Protein AF-A0A3D0UTH9-F1 (afdb_monomer_lite)

Sequence (124 aa):
MLFFILAPIYIVFASHIQSLFVVLGFHIIFSIFVSACQIEFSANPNYSGSSLMGNVIGFALSFLIYSIFYKSSALSGAEQQTYLLMLLPSILGYSLIPFGSGIWEKIYYKLYEMGNNAFYIASP

Radius of gyration: 17.29 Å; chains: 1; bounding box: 41×25×53 Å

Foldseek 3Di:
DLCVVLVVVCVVCVVPVLVNLVSLLLSQLVVLLVVQLVVCCVPPVQQSQLLNQLLVQLSVQLNVVLVVLLVVCVVPDPVVSSVCSNPSSNVSNVPRSVVSSVVSVVVQVVCVVVVDDPRGDDDD

Secondary structure (DSSP, 8-state):
-HHHHHHHHHHHTTT-HHHHHHHHHHHHHHHHHHHHHHHHHHH-GGGHHHHHHHHHHHHHHHHHHHHHHHHHHTTS-HHHHHHHHHHHHHHHHHHHHHHHHHHHHHHHHHHHHTT--TT-----

pLDDT: mean 88.36, std 7.59, range [59.44, 97.25]

Structure (mmCIF, N/CA/C/O backbone):
data_AF-A0A3D0UTH9-F1
#
_entry.id   AF-A0A3D0UTH9-F1
#
loop_
_atom_site.group_PDB
_atom_site.id
_atom_site.type_symbol
_atom_site.label_atom_id
_atom_site.label_alt_id
_atom_site.label_comp_id
_atom_site.label_asym_id
_atom_site.label_entity_id
_atom_site.label_seq_id
_atom_site.pdbx_PDB_ins_code
_atom_site.Cartn_x
_atom_site.Cartn_y
_atom_site.Cartn_z
_atom_site.occupancy
_atom_site.B_iso_or_equiv
_atom_site.auth_seq_id
_atom_site.auth_comp_id
_atom_site.auth_asym_id
_atom_site.auth_atom_id
_atom_site.pdbx_PDB_model_num
ATOM 1 N N . MET A 1 1 ? -13.540 -8.146 -5.878 1.00 69.62 1 MET A N 1
ATOM 2 C CA . MET A 1 1 ? -12.815 -9.349 -5.402 1.00 69.62 1 MET A CA 1
ATOM 3 C C . MET A 1 1 ? -12.244 -9.193 -3.997 1.00 69.62 1 MET A C 1
ATOM 5 O O . MET A 1 1 ? -12.498 -10.075 -3.194 1.00 69.62 1 MET A O 1
ATOM 9 N N . LEU A 1 2 ? -11.562 -8.087 -3.670 1.00 80.25 2 LEU A N 1
ATOM 10 C CA . LEU A 1 2 ? -11.025 -7.799 -2.323 1.00 80.25 2 LEU A CA 1
ATOM 11 C C . LEU A 1 2 ? -11.996 -8.083 -1.164 1.00 80.25 2 LEU A C 1
ATOM 13 O O . LEU A 1 2 ? -11.629 -8.762 -0.210 1.00 80.25 2 LEU A O 1
ATOM 17 N N . PHE A 1 3 ? -13.255 -7.654 -1.297 1.00 80.62 3 PHE A N 1
ATOM 18 C CA . PHE A 1 3 ? -14.306 -7.941 -0.317 1.00 80.62 3 PHE A CA 1
ATOM 19 C C . PHE A 1 3 ? -14.436 -9.438 0.002 1.00 80.62 3 PHE A C 1
ATOM 21 O O . PHE A 1 3 ? -14.458 -9.810 1.167 1.00 80.62 3 PHE A O 1
ATOM 28 N N . PHE A 1 4 ? -14.469 -10.306 -1.012 1.00 86.75 4 PHE A N 1
ATOM 29 C CA . PHE A 1 4 ? -14.634 -11.749 -0.813 1.00 86.75 4 PHE A CA 1
ATOM 30 C C . PHE A 1 4 ? -13.415 -12.406 -0.159 1.00 86.75 4 PHE A C 1
ATOM 32 O O . PHE A 1 4 ? -13.563 -13.422 0.510 1.00 86.75 4 PHE A O 1
ATOM 39 N N . ILE A 1 5 ? -12.227 -11.817 -0.319 1.00 87.06 5 ILE A N 1
ATOM 40 C CA . ILE A 1 5 ? -10.996 -12.289 0.328 1.00 87.06 5 ILE A CA 1
ATOM 41 C C . ILE A 1 5 ? -11.017 -11.949 1.823 1.00 87.06 5 ILE A C 1
ATOM 43 O O . ILE A 1 5 ? -10.594 -12.754 2.648 1.00 87.06 5 ILE A O 1
ATOM 47 N N . LEU A 1 6 ? -11.529 -10.769 2.183 1.00 90.06 6 LEU A N 1
ATOM 48 C CA . LEU A 1 6 ? -11.481 -10.268 3.558 1.00 90.06 6 LEU A CA 1
ATOM 49 C C . LEU A 1 6 ? -12.741 -10.578 4.372 1.00 90.06 6 LEU A C 1
ATOM 51 O O . LEU A 1 6 ? -12.650 -10.694 5.591 1.00 90.06 6 LEU A O 1
ATOM 55 N N . ALA A 1 7 ? -13.900 -10.774 3.739 1.00 90.25 7 ALA A N 1
ATOM 56 C CA . ALA A 1 7 ? -15.162 -11.071 4.420 1.00 90.25 7 ALA A CA 1
ATOM 57 C C . ALA A 1 7 ? -15.087 -12.264 5.399 1.00 90.25 7 ALA A C 1
ATOM 59 O O . ALA A 1 7 ? -15.581 -12.117 6.518 1.00 90.25 7 ALA A O 1
ATOM 60 N N . PRO A 1 8 ? -14.426 -13.399 5.081 1.00 93.19 8 PRO A N 1
ATOM 61 C CA . PRO A 1 8 ? -14.253 -14.487 6.046 1.00 93.19 8 PRO A CA 1
ATOM 62 C C . PRO A 1 8 ? -13.510 -14.054 7.315 1.00 93.19 8 PRO A C 1
ATOM 64 O O . PRO A 1 8 ? -13.866 -14.481 8.409 1.00 93.19 8 PRO A O 1
ATOM 67 N N . ILE A 1 9 ? -12.521 -13.163 7.191 1.00 92.06 9 ILE A N 1
ATOM 68 C CA . ILE A 1 9 ? -11.759 -12.640 8.331 1.00 92.06 9 ILE A CA 1
ATOM 69 C C . ILE A 1 9 ? -12.673 -11.803 9.234 1.00 92.06 9 ILE A C 1
ATOM 71 O O . ILE A 1 9 ? -12.671 -11.990 10.447 1.00 92.06 9 ILE A O 1
ATOM 75 N N . TYR A 1 10 ? -13.517 -10.940 8.659 1.00 92.44 10 TYR A N 1
ATOM 76 C CA . TYR A 1 10 ? -14.513 -10.191 9.438 1.00 92.44 10 TYR A CA 1
ATOM 77 C C . TYR A 1 10 ? -15.481 -11.111 10.189 1.00 92.44 10 TYR A C 1
ATOM 79 O O . TYR A 1 10 ? -15.812 -10.828 11.336 1.00 92.44 10 TYR A O 1
ATOM 87 N N . ILE A 1 11 ? -15.907 -12.217 9.571 1.00 94.19 11 ILE A N 1
ATOM 88 C CA . ILE A 1 11 ? -16.798 -13.197 10.210 1.00 94.19 11 ILE A CA 1
ATOM 89 C C . ILE A 1 11 ? -16.099 -13.875 11.396 1.00 94.19 11 ILE A C 1
ATOM 91 O O . ILE A 1 11 ? -16.690 -13.980 12.468 1.00 94.19 11 ILE A O 1
ATOM 95 N N . VAL A 1 12 ? -14.834 -14.282 11.239 1.00 95.12 12 VAL A N 1
ATOM 96 C CA . VAL A 1 12 ? -14.044 -14.915 12.313 1.00 95.12 12 VAL A CA 1
ATOM 97 C C . VAL A 1 12 ? -13.891 -13.995 13.528 1.00 95.12 12 VAL A C 1
ATOM 99 O O . VAL A 1 12 ? -13.957 -14.461 14.662 1.00 95.12 12 VAL A O 1
ATOM 102 N N . PHE A 1 13 ? -13.729 -12.688 13.311 1.00 93.88 13 PHE A N 1
ATOM 103 C CA . PHE A 1 13 ? -13.552 -11.704 14.384 1.00 93.88 13 PHE A CA 1
ATOM 104 C C . PHE A 1 13 ? -14.838 -10.956 14.764 1.00 93.88 13 PHE A C 1
ATOM 106 O O . PHE A 1 13 ? -14.765 -9.967 15.492 1.00 93.88 13 PHE A O 1
ATOM 113 N N . ALA A 1 14 ? -16.016 -11.408 14.319 1.00 92.50 14 ALA A N 1
ATOM 114 C CA . ALA A 1 14 ? -17.277 -10.675 14.473 1.00 92.50 14 ALA A CA 1
ATOM 115 C C . ALA A 1 14 ? -17.635 -10.339 15.935 1.00 92.50 14 ALA A C 1
ATOM 117 O O . ALA A 1 14 ? -18.250 -9.310 16.201 1.00 92.50 14 ALA A O 1
ATOM 118 N N . SER A 1 15 ? -17.219 -11.173 16.893 1.00 92.31 15 SER A N 1
ATOM 119 C CA . SER A 1 15 ? -17.427 -10.960 18.332 1.00 92.31 15 SER A CA 1
ATOM 120 C C . SER A 1 15 ? -16.410 -10.016 18.990 1.00 92.31 15 SER A C 1
ATOM 122 O O . SER A 1 15 ? -16.566 -9.677 20.162 1.00 92.31 15 SER A O 1
ATOM 124 N N . HIS A 1 16 ? -15.364 -9.588 18.277 1.00 89.12 16 HIS A N 1
ATOM 125 C CA . H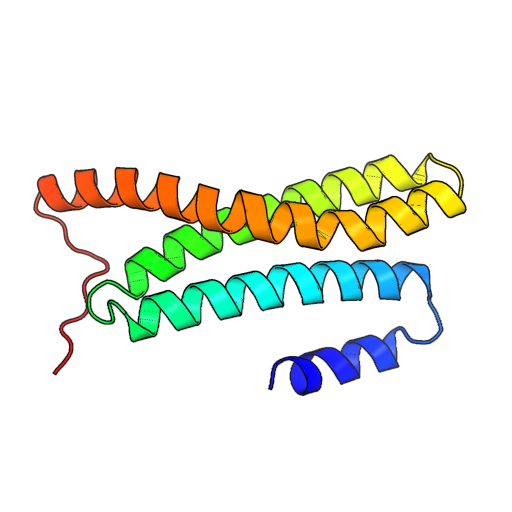IS A 1 16 ? -14.236 -8.830 18.826 1.00 89.12 16 HIS A CA 1
ATOM 126 C C . HIS A 1 16 ? -14.080 -7.476 18.130 1.00 89.12 16 HIS A C 1
ATOM 128 O O . HIS A 1 16 ? -13.299 -7.320 17.192 1.00 89.12 16 HIS A O 1
ATOM 134 N N . ILE A 1 17 ? -14.787 -6.461 18.632 1.00 84.62 17 ILE A N 1
ATOM 135 C CA . ILE A 1 17 ? -14.863 -5.144 17.982 1.00 84.62 17 ILE A CA 1
ATOM 136 C C . ILE A 1 17 ? -13.499 -4.470 17.766 1.00 84.62 17 ILE A C 1
ATOM 138 O O . ILE A 1 17 ? -13.257 -3.889 16.713 1.00 84.62 17 ILE A O 1
ATOM 142 N N . GLN A 1 18 ? -12.565 -4.611 18.712 1.00 82.25 18 GLN A N 1
ATOM 143 C CA . GLN A 1 18 ? -11.211 -4.066 18.567 1.00 82.25 18 GLN A CA 1
ATOM 144 C C . GLN A 1 18 ? -10.437 -4.738 17.427 1.00 82.25 18 GLN A C 1
ATOM 146 O O . GLN A 1 18 ? -9.790 -4.060 16.630 1.00 82.25 18 GLN A O 1
ATOM 151 N N . SER A 1 19 ? -10.547 -6.062 17.301 1.00 87.38 19 SER A N 1
ATOM 152 C CA . SER A 1 19 ? -9.941 -6.810 16.198 1.00 87.38 19 SER A CA 1
ATOM 153 C C . SER A 1 19 ? -10.541 -6.400 14.854 1.00 87.38 19 SER A C 1
ATOM 155 O O . SER A 1 19 ? -9.804 -6.258 13.882 1.00 87.38 19 SER A O 1
ATOM 157 N N . LEU A 1 20 ? -11.849 -6.126 14.798 1.00 89.12 20 LEU A N 1
ATOM 158 C CA . LEU A 1 20 ? -12.506 -5.641 13.581 1.00 89.12 20 LEU A CA 1
ATOM 159 C C . LEU A 1 20 ? -11.942 -4.298 13.102 1.00 89.12 20 LEU A C 1
ATOM 161 O O . LEU A 1 20 ? -11.818 -4.105 11.894 1.00 89.12 20 LEU A O 1
ATOM 165 N N . PHE A 1 21 ? -11.536 -3.398 14.006 1.00 86.44 21 PHE A N 1
ATOM 166 C CA . PHE A 1 21 ? -10.876 -2.146 13.612 1.00 86.44 21 PHE A CA 1
ATOM 167 C C . PHE A 1 21 ? -9.492 -2.371 13.006 1.00 86.44 21 PHE A C 1
ATOM 169 O O . PHE A 1 21 ? -9.147 -1.708 12.031 1.00 86.44 21 PHE A O 1
ATOM 176 N N . VAL A 1 22 ? -8.726 -3.338 13.517 1.00 87.50 22 VAL A N 1
ATOM 177 C CA . VAL A 1 22 ? -7.431 -3.715 12.925 1.00 87.50 22 VAL A CA 1
ATOM 178 C C . VAL A 1 22 ? -7.630 -4.327 11.538 1.00 87.50 22 VAL A C 1
ATOM 180 O O . VAL A 1 22 ? -6.938 -3.951 10.591 1.00 87.50 22 VAL A O 1
ATOM 183 N N . VAL A 1 23 ? -8.610 -5.226 11.397 1.00 91.81 23 VAL A N 1
ATOM 184 C CA . VAL A 1 23 ? -8.972 -5.827 10.103 1.00 91.81 23 VAL A CA 1
ATOM 185 C C . VAL A 1 23 ? -9.415 -4.744 9.119 1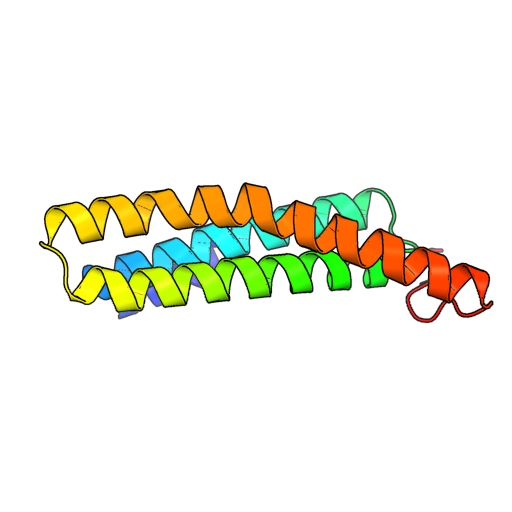.00 91.81 23 VAL A C 1
ATOM 187 O O . VAL A 1 23 ? -8.978 -4.751 7.971 1.00 91.81 23 VAL A O 1
ATOM 190 N N . LEU A 1 24 ? -10.215 -3.772 9.566 1.00 90.81 24 LEU A N 1
ATOM 191 C CA . LEU A 1 24 ? -10.615 -2.617 8.765 1.00 90.81 24 LEU A CA 1
ATOM 192 C C . LEU A 1 24 ? -9.424 -1.760 8.343 1.00 90.81 24 LEU A C 1
ATOM 194 O O . LEU A 1 24 ? -9.329 -1.401 7.171 1.00 90.81 24 LEU A O 1
ATOM 198 N N . GLY A 1 25 ? -8.501 -1.467 9.256 1.00 92.00 25 GLY A N 1
ATOM 199 C CA . GLY A 1 25 ? -7.315 -0.686 8.930 1.00 92.00 25 GLY A CA 1
ATOM 200 C C . GLY A 1 25 ? -6.444 -1.365 7.880 1.00 92.00 25 GLY A C 1
ATOM 201 O O . GLY A 1 25 ? -6.067 -0.736 6.889 1.00 92.00 25 GLY A O 1
ATOM 202 N N . PHE A 1 26 ? -6.208 -2.670 8.030 1.00 92.94 26 PHE A N 1
ATOM 203 C CA . PHE A 1 26 ? -5.531 -3.460 7.006 1.00 92.94 26 PHE A CA 1
ATOM 204 C C . PHE A 1 26 ? -6.293 -3.438 5.677 1.00 92.94 26 PHE A C 1
ATOM 206 O O . PHE A 1 26 ? -5.695 -3.158 4.642 1.00 92.94 26 PHE A O 1
ATOM 213 N N . HIS A 1 27 ? -7.606 -3.686 5.694 1.00 94.31 27 HIS A N 1
ATOM 214 C CA . HIS A 1 27 ? -8.443 -3.713 4.494 1.00 94.31 27 HIS A CA 1
ATOM 215 C C . HIS A 1 27 ? -8.345 -2.403 3.708 1.00 94.31 27 HIS A C 1
ATOM 217 O O . HIS A 1 27 ? -8.148 -2.434 2.493 1.00 94.31 27 HIS A O 1
ATOM 223 N N . ILE A 1 28 ? -8.427 -1.256 4.384 1.00 94.44 28 ILE A N 1
ATOM 224 C CA . ILE A 1 28 ? -8.327 0.060 3.748 1.00 94.44 28 ILE A CA 1
ATOM 225 C C . ILE A 1 28 ? -6.947 0.249 3.109 1.00 94.44 28 ILE A C 1
ATOM 227 O O . ILE A 1 28 ? -6.865 0.503 1.907 1.00 94.44 28 ILE A O 1
ATOM 231 N N . ILE A 1 29 ? -5.866 0.081 3.881 1.00 96.06 29 ILE A N 1
ATOM 232 C CA . ILE A 1 29 ? -4.496 0.298 3.385 1.00 96.06 29 ILE A CA 1
ATOM 233 C C . ILE A 1 29 ? -4.196 -0.660 2.222 1.00 96.06 29 ILE A C 1
ATOM 235 O O . ILE A 1 29 ? -3.658 -0.247 1.194 1.00 96.06 29 ILE A O 1
ATOM 239 N N . PHE A 1 30 ? -4.597 -1.926 2.347 1.00 95.50 30 PHE A N 1
ATOM 240 C CA . PHE A 1 30 ? -4.410 -2.937 1.311 1.00 95.50 30 PHE A CA 1
ATOM 241 C C . PHE A 1 30 ? -5.229 -2.636 0.051 1.00 95.50 30 PHE A C 1
ATOM 243 O O . PHE A 1 30 ? -4.730 -2.808 -1.058 1.00 95.50 30 PHE A O 1
ATOM 250 N N . SER A 1 31 ? -6.451 -2.119 0.189 1.00 95.31 31 SER A N 1
ATOM 251 C CA . SER A 1 31 ? -7.268 -1.717 -0.964 1.00 95.31 31 SER A CA 1
ATOM 252 C C . SER A 1 31 ? -6.637 -0.562 -1.735 1.00 95.31 31 SER A C 1
ATOM 254 O O . SER A 1 31 ? -6.621 -0.588 -2.966 1.00 95.31 31 SER A O 1
ATOM 256 N N . ILE A 1 32 ? -6.081 0.428 -1.029 1.00 95.81 32 ILE A N 1
ATOM 257 C CA . ILE A 1 32 ? -5.360 1.545 -1.652 1.00 95.81 32 ILE A CA 1
ATOM 258 C C . ILE A 1 32 ? -4.111 1.023 -2.371 1.00 95.81 32 ILE A C 1
ATOM 260 O O . ILE A 1 32 ? -3.886 1.374 -3.526 1.00 95.81 32 ILE A O 1
ATOM 264 N N . PHE A 1 33 ? -3.346 0.131 -1.736 1.00 96.44 33 PHE A N 1
ATOM 265 C CA . PHE A 1 33 ? -2.164 -0.495 -2.334 1.00 96.44 33 PHE A CA 1
ATOM 266 C C . PHE A 1 33 ? -2.487 -1.263 -3.621 1.00 96.44 33 PHE A C 1
ATOM 268 O O . PHE A 1 33 ? -1.845 -1.038 -4.648 1.00 96.44 33 PHE A O 1
ATOM 275 N N . VAL A 1 34 ? -3.500 -2.135 -3.592 1.00 95.00 34 VAL A N 1
ATOM 276 C CA . VAL A 1 34 ? -3.923 -2.899 -4.774 1.00 95.00 34 VAL A CA 1
ATOM 277 C C . VAL A 1 34 ? -4.393 -1.958 -5.882 1.00 95.00 34 VAL A C 1
ATOM 279 O O . VAL A 1 34 ? -4.028 -2.157 -7.037 1.00 95.00 34 VAL A O 1
ATOM 282 N N . SER A 1 35 ? -5.142 -0.907 -5.535 1.00 94.44 35 SER A N 1
ATOM 283 C CA . SER A 1 35 ? -5.608 0.090 -6.507 1.00 94.44 35 SER A CA 1
ATOM 284 C C . SER A 1 35 ? -4.439 0.830 -7.163 1.00 94.44 35 SER A C 1
ATOM 286 O O . SER A 1 35 ? -4.410 0.959 -8.384 1.00 94.44 35 SER A O 1
ATOM 288 N N . ALA A 1 36 ? -3.448 1.261 -6.376 1.00 93.69 36 ALA A N 1
ATOM 289 C CA . ALA A 1 36 ? -2.246 1.919 -6.885 1.00 93.69 36 ALA A CA 1
ATOM 290 C C . ALA A 1 36 ? -1.442 0.996 -7.817 1.00 93.69 36 ALA A C 1
ATOM 292 O O . ALA A 1 36 ? -1.065 1.405 -8.913 1.00 93.69 36 ALA A O 1
ATOM 293 N N . CYS A 1 37 ? -1.249 -0.271 -7.435 1.00 93.88 37 CYS A N 1
ATOM 294 C CA . CYS A 1 37 ? -0.564 -1.247 -8.286 1.00 93.88 37 CYS A CA 1
ATOM 295 C C . CYS A 1 37 ? -1.321 -1.499 -9.592 1.00 93.88 37 CYS A C 1
ATOM 297 O O . CYS A 1 37 ? -0.709 -1.562 -10.653 1.00 93.88 37 CYS A O 1
ATOM 299 N N . GLN A 1 38 ? -2.648 -1.623 -9.534 1.00 93.19 38 GLN A N 1
ATOM 300 C CA . GLN A 1 38 ? -3.462 -1.890 -10.717 1.00 93.19 38 GLN A CA 1
ATOM 301 C C . GLN A 1 38 ? -3.393 -0.742 -11.733 1.00 93.19 38 GLN A C 1
ATOM 303 O O . GLN A 1 38 ? -3.280 -1.003 -12.930 1.00 93.19 38 GLN A O 1
ATOM 308 N N . ILE A 1 39 ? -3.426 0.510 -11.263 1.00 91.62 39 ILE A N 1
ATOM 309 C CA . ILE A 1 39 ? -3.260 1.691 -12.122 1.00 91.62 39 ILE A CA 1
ATOM 310 C C . ILE A 1 39 ? -1.905 1.625 -12.834 1.00 91.62 39 ILE A C 1
ATOM 312 O O . ILE A 1 39 ? -1.858 1.670 -14.062 1.00 91.62 39 ILE A O 1
ATOM 316 N N . GLU A 1 40 ? -0.823 1.417 -12.087 1.00 88.50 40 GLU A N 1
ATOM 317 C CA . GLU A 1 40 ? 0.538 1.354 -12.633 1.00 88.50 40 GLU A CA 1
ATOM 318 C C . GLU A 1 40 ? 0.735 0.205 -13.627 1.00 88.50 40 GLU A C 1
ATOM 320 O O . GLU A 1 40 ? 1.326 0.389 -14.689 1.00 88.50 40 GLU A O 1
ATOM 325 N N . PHE A 1 41 ? 0.188 -0.976 -13.333 1.00 90.88 41 PHE A N 1
ATOM 326 C CA . PHE A 1 41 ? 0.290 -2.133 -14.225 1.00 90.88 41 PHE A CA 1
ATOM 327 C C . PHE A 1 41 ? -0.439 -1.903 -15.546 1.00 90.88 41 PHE A C 1
ATOM 329 O O . PHE A 1 41 ? -0.004 -2.407 -16.579 1.00 90.88 41 PHE A O 1
ATOM 336 N N . SER A 1 42 ? -1.536 -1.143 -15.513 1.00 90.12 42 SER A N 1
ATOM 337 C CA . SER A 1 42 ? -2.292 -0.791 -16.714 1.00 90.12 42 SER A CA 1
ATOM 338 C C . SER A 1 42 ? -1.650 0.339 -17.520 1.00 90.12 42 SER A C 1
ATOM 340 O O . SER A 1 42 ? -1.713 0.316 -18.746 1.00 90.12 42 SER A O 1
ATOM 342 N N . ALA A 1 43 ? -1.016 1.307 -16.853 1.00 88.56 43 ALA A N 1
ATOM 343 C CA . ALA A 1 43 ? -0.416 2.468 -17.502 1.00 88.56 43 ALA A CA 1
ATOM 344 C C . ALA A 1 43 ? 0.982 2.173 -18.070 1.00 88.56 43 ALA A C 1
ATOM 346 O O . ALA A 1 43 ? 1.295 2.610 -19.173 1.00 88.56 43 ALA A O 1
ATOM 347 N N . ASN A 1 44 ? 1.811 1.425 -17.334 1.00 86.25 44 ASN A N 1
ATOM 348 C CA . ASN A 1 44 ? 3.207 1.144 -17.677 1.00 86.25 44 ASN A CA 1
ATOM 349 C C . ASN A 1 44 ? 3.559 -0.336 -17.431 1.00 86.25 44 ASN A C 1
ATOM 351 O O . ASN A 1 44 ? 4.368 -0.650 -16.551 1.00 86.25 44 ASN A O 1
ATOM 355 N N . PRO A 1 45 ? 3.009 -1.277 -18.223 1.00 85.75 45 PRO A N 1
ATOM 356 C CA . PRO A 1 45 ? 3.199 -2.714 -18.004 1.00 85.75 45 PRO A CA 1
ATOM 357 C C . PRO A 1 45 ? 4.676 -3.132 -18.026 1.00 85.75 45 PRO A C 1
ATOM 359 O O . PRO A 1 45 ? 5.080 -3.998 -17.250 1.00 85.75 45 PRO A O 1
ATOM 362 N N . ASN A 1 46 ? 5.498 -2.456 -18.835 1.00 88.31 46 ASN A N 1
ATOM 363 C CA . ASN A 1 46 ? 6.932 -2.727 -18.955 1.00 88.31 46 ASN A CA 1
ATOM 364 C C . ASN A 1 46 ? 7.731 -2.500 -17.666 1.00 88.31 46 ASN A C 1
ATOM 366 O O . ASN A 1 46 ? 8.764 -3.132 -17.458 1.00 88.31 46 ASN A O 1
ATOM 370 N N . TYR A 1 47 ? 7.258 -1.594 -16.811 1.00 87.31 47 TYR A N 1
ATOM 371 C CA . TYR A 1 47 ? 7.901 -1.226 -15.549 1.00 87.31 47 TYR A CA 1
ATOM 372 C C . TYR A 1 47 ? 7.050 -1.612 -14.336 1.00 87.31 47 TYR A C 1
ATOM 374 O O . TYR A 1 47 ? 7.354 -1.213 -13.212 1.00 87.31 47 TYR A O 1
ATOM 382 N N . SER A 1 48 ? 6.024 -2.440 -14.548 1.00 88.25 48 SER A N 1
ATOM 383 C CA . SER A 1 48 ? 5.100 -2.915 -13.516 1.00 88.25 48 SER A CA 1
ATOM 384 C C . SER A 1 48 ? 5.821 -3.526 -12.311 1.00 88.25 48 SER A C 1
ATOM 386 O O . SER A 1 48 ? 5.462 -3.234 -11.174 1.00 88.25 48 SER A O 1
ATOM 388 N N . GLY A 1 49 ? 6.890 -4.301 -12.525 1.00 88.88 49 GLY A N 1
ATOM 389 C CA . GLY A 1 49 ? 7.698 -4.861 -11.435 1.00 88.88 49 GLY A CA 1
ATOM 390 C C . GLY A 1 49 ? 8.363 -3.792 -10.559 1.00 88.88 49 GLY A C 1
ATOM 391 O O . GLY A 1 49 ? 8.414 -3.933 -9.337 1.00 88.88 49 GLY A O 1
ATOM 392 N N . SER A 1 50 ? 8.813 -2.692 -11.164 1.00 90.94 50 SER A N 1
ATOM 393 C CA . SER A 1 50 ? 9.402 -1.565 -10.438 1.00 90.94 50 SER A CA 1
ATOM 394 C C . SER A 1 50 ? 8.327 -0.775 -9.688 1.00 90.94 50 SER A C 1
ATOM 396 O O . SER A 1 50 ? 8.458 -0.551 -8.484 1.00 90.94 50 SER A O 1
ATOM 398 N N . SER A 1 51 ? 7.215 -0.442 -10.352 1.00 91.50 51 SER A N 1
ATOM 399 C CA . SER A 1 51 ? 6.083 0.238 -9.708 1.00 91.50 51 SER A CA 1
ATOM 400 C C . SER A 1 51 ? 5.509 -0.580 -8.541 1.00 91.50 51 SER A C 1
ATOM 402 O O . SER A 1 51 ? 5.151 -0.018 -7.505 1.00 91.50 51 SER A O 1
ATOM 404 N N . LEU A 1 52 ? 5.474 -1.915 -8.653 1.00 94.31 52 LEU A N 1
ATOM 405 C CA . LEU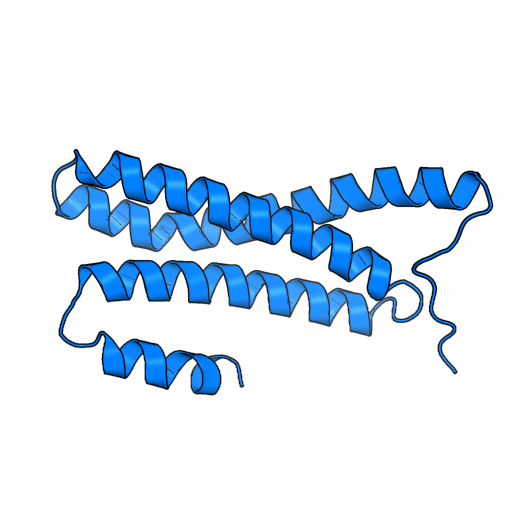 A 1 52 ? 5.089 -2.804 -7.555 1.00 94.31 52 LEU A CA 1
ATOM 406 C C . LEU A 1 52 ? 6.013 -2.631 -6.347 1.00 94.31 52 LEU A C 1
ATOM 408 O O . LEU A 1 52 ? 5.521 -2.463 -5.235 1.00 94.31 52 LEU A O 1
ATOM 412 N N . MET A 1 53 ? 7.334 -2.645 -6.551 1.00 94.06 53 MET A N 1
ATOM 413 C CA . MET A 1 53 ? 8.303 -2.493 -5.461 1.00 94.06 53 MET A CA 1
ATOM 414 C C . MET A 1 53 ? 8.113 -1.162 -4.720 1.00 94.06 53 MET A C 1
ATOM 416 O O . MET A 1 53 ? 8.058 -1.142 -3.489 1.00 94.06 53 MET A O 1
ATOM 420 N N . GLY A 1 54 ? 7.935 -0.061 -5.451 1.00 94.06 54 GLY A N 1
ATOM 421 C CA . GLY A 1 54 ? 7.675 1.249 -4.852 1.00 94.06 54 GLY A CA 1
ATOM 422 C C . GLY A 1 54 ? 6.394 1.290 -4.018 1.00 94.06 54 GLY A C 1
ATOM 423 O O . GLY A 1 54 ? 6.404 1.733 -2.866 1.00 94.06 54 GLY A O 1
ATOM 424 N N . ASN A 1 55 ? 5.304 0.744 -4.557 1.00 96.06 55 ASN A N 1
ATOM 425 C CA . ASN A 1 55 ? 4.038 0.640 -3.835 1.00 96.06 55 ASN A CA 1
ATOM 426 C C . ASN A 1 55 ? 4.137 -0.280 -2.605 1.00 96.06 55 ASN A C 1
ATOM 428 O O . ASN A 1 55 ? 3.526 0.017 -1.579 1.00 96.06 55 ASN A O 1
ATOM 432 N N . VAL A 1 56 ? 4.925 -1.363 -2.665 1.00 96.75 56 VAL A N 1
ATOM 433 C CA . VAL A 1 56 ? 5.176 -2.266 -1.525 1.00 96.75 56 VAL A CA 1
ATOM 434 C C . VAL A 1 56 ? 5.915 -1.541 -0.402 1.00 96.75 56 VAL A C 1
ATOM 436 O O . VAL A 1 56 ? 5.534 -1.686 0.760 1.00 96.75 56 VAL A O 1
ATOM 439 N N . ILE A 1 57 ? 6.927 -0.729 -0.725 1.00 96.25 57 ILE A N 1
ATOM 440 C CA . ILE A 1 57 ? 7.648 0.088 0.265 1.00 96.25 57 ILE A CA 1
ATOM 441 C C . ILE A 1 57 ? 6.673 1.022 0.984 1.00 96.25 57 ILE A C 1
ATOM 443 O O . ILE A 1 57 ? 6.651 1.077 2.216 1.00 96.25 57 ILE A O 1
ATOM 447 N N . GLY A 1 58 ? 5.834 1.727 0.223 1.00 96.69 58 GLY A N 1
ATOM 448 C CA . GLY A 1 58 ? 4.844 2.637 0.784 1.00 96.69 58 GLY A CA 1
ATOM 449 C C . GLY A 1 58 ? 3.786 1.922 1.631 1.00 96.69 58 GLY A C 1
ATOM 450 O O . GLY A 1 58 ? 3.494 2.360 2.741 1.00 96.69 58 GLY A O 1
ATOM 451 N N . PHE A 1 59 ? 3.287 0.771 1.172 1.00 97.25 59 PHE A N 1
ATOM 452 C CA . PHE A 1 59 ? 2.355 -0.078 1.919 1.00 97.25 59 PHE A CA 1
ATOM 453 C C . PHE A 1 59 ? 2.945 -0.555 3.253 1.00 97.25 59 PHE A C 1
ATOM 455 O O . PHE A 1 59 ? 2.298 -0.435 4.297 1.00 97.25 59 PHE A O 1
ATOM 462 N N . ALA A 1 60 ? 4.185 -1.054 3.237 1.00 96.69 60 ALA A N 1
ATOM 463 C CA . ALA A 1 60 ? 4.880 -1.500 4.438 1.00 96.69 60 ALA A CA 1
ATOM 464 C C . ALA A 1 60 ? 5.053 -0.353 5.444 1.00 96.69 60 ALA A C 1
ATOM 466 O O . ALA A 1 60 ? 4.825 -0.541 6.640 1.00 96.69 60 ALA A O 1
ATOM 467 N N . LEU A 1 61 ? 5.385 0.849 4.963 1.00 96.50 61 LEU A N 1
ATOM 468 C CA . LEU A 1 61 ? 5.509 2.040 5.798 1.00 96.50 61 LEU A CA 1
ATOM 469 C C . LEU A 1 61 ? 4.155 2.465 6.396 1.00 96.50 61 LEU A C 1
ATOM 471 O O . LEU A 1 61 ? 4.075 2.702 7.602 1.00 96.50 61 LEU A O 1
ATOM 475 N N . SER A 1 62 ? 3.079 2.502 5.596 1.00 96.56 62 SER A N 1
ATOM 476 C CA . SER A 1 62 ? 1.716 2.776 6.083 1.00 96.56 62 SER A CA 1
ATOM 477 C C . SER A 1 62 ? 1.316 1.806 7.188 1.00 96.56 62 SER A C 1
ATOM 479 O O . SER A 1 62 ? 0.815 2.223 8.233 1.00 96.56 62 SER A O 1
ATOM 481 N N . PHE A 1 63 ? 1.552 0.511 6.976 1.00 94.19 63 PHE A N 1
ATOM 482 C CA . PHE A 1 63 ? 1.159 -0.523 7.923 1.00 94.19 63 PHE A CA 1
ATOM 483 C C . PHE A 1 63 ? 2.001 -0.494 9.205 1.00 94.19 63 PHE A C 1
ATOM 485 O O . PHE A 1 63 ? 1.463 -0.661 10.304 1.00 94.19 63 PHE A O 1
ATOM 492 N N . LEU A 1 64 ? 3.302 -0.212 9.093 1.00 94.56 64 LEU A N 1
ATOM 493 C CA . LEU A 1 64 ? 4.189 -0.030 10.240 1.00 94.56 64 LEU A CA 1
ATOM 494 C C . LEU A 1 64 ? 3.721 1.136 11.118 1.00 94.56 64 LEU A C 1
ATOM 496 O O . LEU A 1 64 ? 3.564 0.971 12.327 1.00 94.56 64 LEU A O 1
ATOM 500 N N . ILE A 1 65 ? 3.459 2.299 10.516 1.00 94.00 65 ILE A N 1
ATOM 501 C CA . ILE A 1 65 ? 3.013 3.483 11.258 1.00 94.00 65 ILE A CA 1
ATOM 502 C C . ILE A 1 65 ? 1.642 3.231 11.886 1.00 94.00 65 ILE A C 1
ATOM 504 O O . ILE A 1 65 ? 1.465 3.502 13.073 1.00 94.00 65 ILE A O 1
ATOM 508 N N . TYR A 1 66 ? 0.703 2.632 11.149 1.00 92.69 66 TYR A N 1
ATOM 509 C CA . TYR A 1 66 ? -0.590 2.228 11.704 1.00 92.69 66 TYR A CA 1
ATOM 510 C C . TYR A 1 66 ? -0.424 1.335 12.943 1.00 92.69 66 TYR A C 1
ATOM 512 O O . TYR A 1 66 ? -1.045 1.582 13.975 1.00 92.69 66 TYR A 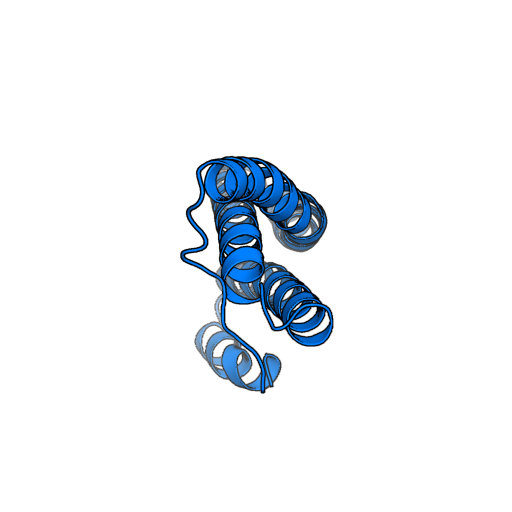O 1
ATOM 520 N N . SER A 1 67 ? 0.478 0.352 12.882 1.00 89.44 67 SER A N 1
ATOM 521 C CA . SER A 1 67 ? 0.762 -0.560 13.996 1.00 89.44 67 SER A CA 1
ATOM 522 C C . SER A 1 67 ? 1.364 0.153 15.215 1.00 89.44 67 SER A C 1
ATOM 524 O O . SER A 1 67 ? 1.026 -0.172 16.356 1.00 89.44 67 SER A O 1
ATOM 526 N N . ILE A 1 68 ? 2.228 1.152 14.998 1.00 90.25 68 ILE A N 1
ATOM 527 C CA . ILE A 1 68 ? 2.799 1.981 16.072 1.00 90.25 68 ILE A CA 1
ATOM 528 C C . ILE A 1 68 ? 1.695 2.773 16.781 1.00 90.25 68 ILE A C 1
ATOM 530 O O . ILE A 1 68 ? 1.628 2.764 18.011 1.00 90.25 68 ILE A O 1
ATOM 534 N N . PHE A 1 69 ? 0.807 3.413 16.016 1.00 88.81 69 PHE A N 1
ATOM 535 C CA . PHE A 1 69 ? -0.328 4.157 16.566 1.00 88.81 69 PHE A CA 1
ATOM 536 C C . PHE A 1 69 ? -1.337 3.249 17.267 1.00 88.81 69 PHE A C 1
ATOM 538 O O . PHE A 1 69 ? -1.852 3.601 18.325 1.00 88.81 69 PHE A O 1
ATOM 545 N N . TYR A 1 70 ? -1.578 2.050 16.736 1.00 85.69 70 TYR A N 1
ATOM 546 C CA . TYR A 1 70 ? -2.398 1.053 17.413 1.00 85.69 70 TYR A CA 1
ATOM 547 C C . TYR A 1 70 ? -1.833 0.721 18.797 1.00 85.69 70 TYR A C 1
ATOM 549 O O . TYR A 1 70 ? -2.551 0.814 19.793 1.00 85.69 70 TYR A O 1
ATOM 557 N N . LYS A 1 71 ? -0.527 0.445 18.886 1.00 84.69 71 LYS A N 1
ATOM 558 C CA . LYS A 1 71 ? 0.142 0.161 20.160 1.00 84.69 71 LYS A CA 1
ATOM 559 C C . LYS A 1 71 ? 0.085 1.338 21.141 1.00 84.69 71 LYS A C 1
ATOM 561 O O . LYS A 1 71 ? -0.123 1.109 22.328 1.00 84.69 71 LYS A O 1
ATOM 566 N N . SER A 1 72 ? 0.271 2.577 20.683 1.00 83.69 72 SER A N 1
ATOM 567 C CA . SER A 1 72 ? 0.238 3.754 21.566 1.00 83.69 72 SER A CA 1
ATOM 568 C C . SER A 1 72 ? -1.178 4.111 22.027 1.00 83.69 72 SER A C 1
ATOM 570 O O . SER A 1 72 ? -1.371 4.509 23.174 1.00 83.69 72 SER A O 1
ATOM 572 N N . SER A 1 73 ? -2.179 3.906 21.169 1.00 80.38 73 SER A N 1
ATOM 573 C CA . SER A 1 73 ? -3.587 4.185 21.469 1.00 80.38 73 SER A CA 1
ATOM 574 C C . SER A 1 73 ? -4.193 3.255 22.525 1.00 80.38 73 SER A C 1
ATOM 576 O O . SER A 1 73 ? -5.181 3.619 23.157 1.00 80.38 73 SER A O 1
ATOM 578 N N . ALA A 1 74 ? -3.571 2.103 22.800 1.00 71.50 74 ALA A N 1
ATOM 579 C CA . ALA A 1 74 ? -3.981 1.208 23.884 1.00 71.50 74 ALA A CA 1
ATOM 580 C C . ALA A 1 74 ? -3.879 1.851 25.285 1.00 71.50 74 ALA A C 1
ATOM 582 O O . ALA A 1 74 ? -4.459 1.341 26.238 1.00 71.50 74 ALA A O 1
ATOM 583 N N . LEU A 1 75 ? -3.143 2.961 25.411 1.00 69.19 75 LEU A N 1
ATOM 584 C CA . LEU A 1 75 ? -2.988 3.732 26.649 1.00 69.19 75 LEU A CA 1
ATOM 585 C C . LEU A 1 75 ? -3.986 4.902 26.753 1.00 69.19 75 LEU A C 1
ATOM 587 O O . LEU A 1 75 ? -4.011 5.597 27.766 1.00 69.19 75 LEU A O 1
ATOM 591 N N . SER A 1 76 ? -4.785 5.140 25.708 1.00 65.50 76 SER A N 1
ATOM 592 C CA . SER A 1 76 ? -5.784 6.215 25.632 1.00 65.50 76 SER A CA 1
ATOM 593 C C . SER A 1 76 ? -7.210 5.693 25.853 1.00 65.50 76 SER A C 1
ATOM 595 O O . SER A 1 76 ? -7.472 4.503 25.704 1.00 65.50 76 SER A O 1
ATOM 597 N N . GLY A 1 77 ? -8.144 6.576 26.227 1.00 74.00 77 GLY A N 1
ATOM 598 C CA . GLY A 1 77 ? -9.556 6.213 26.409 1.00 74.00 77 GLY A CA 1
ATOM 599 C C . GLY A 1 77 ? -10.193 5.596 25.151 1.00 74.00 77 GLY A C 1
ATOM 600 O O . GLY A 1 77 ? -9.826 5.927 24.022 1.00 74.00 77 GLY A O 1
ATOM 601 N N . ALA A 1 78 ? -11.181 4.718 25.352 1.00 71.88 78 ALA A N 1
ATOM 602 C CA . ALA A 1 78 ? -11.744 3.850 24.309 1.00 71.88 78 ALA A CA 1
ATOM 603 C C . ALA A 1 78 ? -12.344 4.595 23.095 1.00 71.88 78 ALA A C 1
ATOM 605 O O . ALA A 1 78 ? -12.221 4.132 21.958 1.00 71.88 78 ALA A O 1
ATOM 606 N N . GLU A 1 79 ? -12.970 5.756 23.305 1.00 73.06 79 GLU A N 1
ATOM 607 C CA . GLU A 1 79 ? -13.551 6.549 22.210 1.00 73.06 79 GLU A CA 1
ATOM 608 C C . GLU A 1 79 ? -12.470 7.147 21.306 1.00 73.06 79 GLU A C 1
ATOM 610 O O . GLU A 1 79 ? -12.512 6.985 20.086 1.00 73.06 79 GLU A O 1
ATOM 615 N N . GLN A 1 80 ? -11.455 7.783 21.898 1.00 72.81 80 GLN A N 1
ATOM 616 C CA . GLN A 1 80 ? -10.353 8.398 21.158 1.00 72.81 80 GLN A CA 1
ATOM 617 C C . GLN A 1 80 ? -9.554 7.353 20.370 1.00 72.81 80 GLN A C 1
ATOM 619 O O . GLN A 1 80 ? -9.191 7.590 19.216 1.00 72.81 80 GLN A O 1
ATOM 624 N N . GLN A 1 81 ? -9.342 6.177 20.966 1.00 78.12 81 GLN A N 1
ATOM 625 C CA . GLN A 1 81 ? -8.735 5.032 20.298 1.00 78.12 81 GLN A CA 1
ATOM 626 C C . GLN A 1 81 ? -9.536 4.624 19.052 1.00 78.12 81 GLN A C 1
ATOM 628 O O . GLN A 1 81 ? -8.966 4.440 17.979 1.00 78.12 81 GLN A O 1
ATOM 633 N N . THR A 1 82 ? -10.860 4.531 19.167 1.00 76.00 82 THR A N 1
ATOM 634 C CA . THR A 1 82 ? -11.729 4.083 18.071 1.00 76.00 82 THR A CA 1
ATOM 635 C C . THR A 1 82 ? -11.696 5.039 16.876 1.00 76.00 82 THR A C 1
A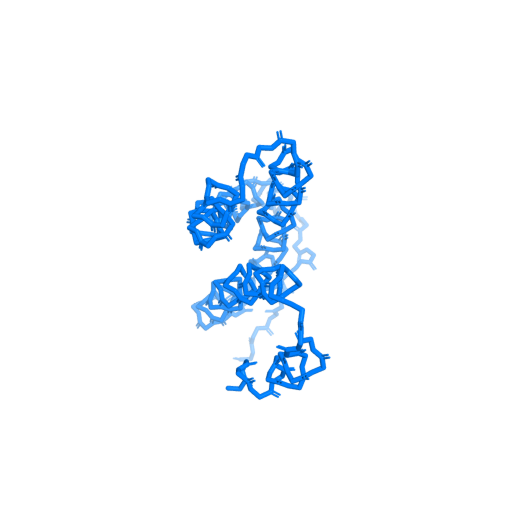TOM 637 O O . THR A 1 82 ? -11.483 4.604 15.742 1.00 76.00 82 THR A O 1
ATOM 640 N N . TYR A 1 83 ? -11.831 6.348 17.116 1.00 74.62 83 TYR A N 1
ATOM 641 C CA . TYR A 1 83 ? -11.783 7.349 16.043 1.00 74.62 83 TYR A CA 1
ATOM 642 C C . TYR A 1 83 ? -10.436 7.364 15.320 1.00 74.62 83 TYR A C 1
ATOM 644 O O . TYR A 1 83 ? -10.386 7.415 14.087 1.00 74.62 83 TYR A O 1
ATOM 652 N N . LEU A 1 84 ? -9.343 7.282 16.081 1.00 81.00 84 LEU A N 1
ATOM 653 C CA . LEU A 1 84 ? -7.997 7.283 15.524 1.00 81.00 84 LEU A CA 1
ATOM 654 C C . LEU A 1 84 ? -7.767 6.041 14.654 1.00 81.00 84 LEU A C 1
ATOM 656 O O . LEU A 1 84 ? -7.258 6.159 13.543 1.00 81.00 84 LEU A O 1
ATOM 660 N N . LEU A 1 85 ? -8.213 4.865 15.100 1.00 82.75 85 LEU A N 1
ATOM 661 C CA . LEU A 1 85 ? -8.037 3.614 14.360 1.00 82.75 85 LEU A CA 1
ATOM 662 C C . LEU A 1 85 ? -8.903 3.494 13.102 1.00 82.75 85 LEU A C 1
ATOM 664 O O . LEU A 1 85 ? -8.502 2.777 12.186 1.00 82.75 85 LEU A O 1
ATOM 668 N N . MET A 1 86 ? -10.042 4.191 13.027 1.00 83.94 86 MET A N 1
ATOM 669 C CA . MET A 1 86 ? -10.873 4.225 11.816 1.00 83.94 86 MET A CA 1
ATOM 670 C C . MET A 1 86 ? -10.329 5.171 10.740 1.00 83.94 86 MET A C 1
ATOM 672 O O . MET A 1 86 ? -10.361 4.829 9.560 1.00 83.94 86 MET A O 1
ATOM 676 N N . LEU A 1 87 ? -9.853 6.362 11.118 1.00 86.12 87 LEU A N 1
ATOM 677 C CA . LEU A 1 87 ? -9.473 7.406 10.153 1.00 86.12 87 LEU A CA 1
ATOM 678 C C . LEU A 1 87 ? -8.026 7.288 9.671 1.00 86.12 87 LEU A C 1
ATOM 680 O O . LEU A 1 87 ? -7.724 7.554 8.504 1.00 86.12 87 LEU A O 1
ATOM 684 N N . LEU A 1 88 ? -7.126 6.884 10.566 1.00 90.81 88 LEU A N 1
ATOM 685 C CA . LEU A 1 88 ? -5.694 6.825 10.297 1.00 90.81 88 LEU A CA 1
ATOM 686 C C . LEU A 1 88 ? -5.315 5.927 9.098 1.00 90.81 88 LEU A C 1
ATOM 688 O O . LEU A 1 88 ? -4.476 6.361 8.308 1.00 90.81 88 LEU A O 1
ATOM 692 N N . PRO A 1 89 ? -5.919 4.738 8.887 1.00 92.69 89 PRO A N 1
ATOM 693 C CA . PRO A 1 89 ? -5.598 3.873 7.750 1.00 92.69 89 PRO A CA 1
ATOM 694 C C . PRO A 1 89 ? -5.711 4.565 6.390 1.00 92.69 89 PRO A C 1
ATOM 696 O O . PRO A 1 89 ? -4.813 4.438 5.561 1.00 92.69 89 PRO A O 1
ATOM 699 N N . SER A 1 90 ? -6.781 5.336 6.172 1.00 93.06 90 SER A N 1
ATOM 700 C CA . SER A 1 90 ? -6.998 6.059 4.916 1.00 93.06 90 SER A CA 1
ATOM 701 C C . SER A 1 90 ? -5.930 7.127 4.711 1.00 93.06 90 SER A C 1
ATOM 703 O O . SER A 1 90 ? -5.328 7.201 3.643 1.00 93.06 90 SER A O 1
ATOM 705 N N . ILE A 1 91 ? -5.648 7.920 5.749 1.00 93.88 91 ILE A N 1
ATOM 706 C CA . ILE A 1 91 ? -4.641 8.987 5.690 1.00 93.88 91 ILE A CA 1
ATOM 707 C C . ILE A 1 91 ? -3.265 8.392 5.386 1.00 93.88 91 ILE A C 1
ATOM 709 O O . ILE A 1 91 ? -2.580 8.860 4.478 1.00 93.88 91 ILE A O 1
ATOM 713 N N . LEU A 1 92 ? -2.872 7.338 6.104 1.00 95.12 92 LEU A N 1
ATOM 714 C CA . LEU A 1 92 ? -1.585 6.672 5.910 1.00 95.12 92 LEU A CA 1
ATOM 715 C C . LEU A 1 92 ? -1.483 5.996 4.543 1.00 95.12 92 LEU A C 1
ATOM 717 O O . LEU A 1 92 ? -0.430 6.065 3.917 1.00 95.12 92 LEU A O 1
ATOM 721 N N . GLY A 1 93 ? -2.548 5.348 4.071 1.00 94.38 93 GLY A N 1
ATOM 722 C CA . GLY A 1 93 ? -2.569 4.713 2.756 1.00 94.38 93 GLY A CA 1
ATOM 723 C C . GLY A 1 93 ? -2.413 5.737 1.631 1.00 94.38 93 GLY A C 1
ATOM 724 O O . GLY A 1 93 ? -1.507 5.614 0.813 1.00 94.38 93 GLY A O 1
ATOM 725 N N . TYR A 1 94 ? -3.238 6.789 1.622 1.00 94.94 94 TYR A N 1
ATOM 726 C CA . TYR A 1 94 ? -3.210 7.809 0.566 1.00 94.94 94 TYR A CA 1
ATOM 727 C C . TYR A 1 94 ? -1.959 8.688 0.571 1.00 94.94 94 TYR A C 1
ATOM 729 O O . TYR A 1 94 ? -1.613 9.240 -0.468 1.00 94.94 94 TYR A O 1
ATOM 737 N N . SER A 1 95 ? -1.280 8.841 1.708 1.00 95.00 95 SER A N 1
ATOM 738 C CA . SER A 1 95 ? -0.053 9.643 1.778 1.00 95.00 95 SER A CA 1
ATOM 739 C C . SER A 1 95 ? 1.205 8.814 1.533 1.00 95.00 95 SER A C 1
ATOM 741 O O . SER A 1 95 ? 2.058 9.203 0.737 1.00 95.00 95 SER A O 1
ATOM 743 N N . LEU A 1 96 ? 1.334 7.662 2.191 1.00 96.75 96 LEU A N 1
ATOM 744 C CA . LEU A 1 96 ? 2.611 6.955 2.256 1.00 96.75 96 LEU A CA 1
ATOM 745 C C . LEU A 1 96 ? 2.805 5.954 1.119 1.00 96.75 96 LEU A C 1
ATOM 747 O O . LEU A 1 96 ? 3.950 5.706 0.747 1.00 96.75 96 LEU A O 1
ATOM 751 N N . ILE A 1 97 ? 1.727 5.429 0.522 1.00 96.62 97 ILE A N 1
ATOM 752 C CA . ILE A 1 97 ? 1.840 4.563 -0.661 1.00 96.62 97 ILE A CA 1
ATOM 753 C C . ILE A 1 97 ? 2.409 5.352 -1.854 1.00 96.62 97 ILE A C 1
ATOM 755 O O . ILE A 1 97 ? 3.455 4.947 -2.367 1.00 96.62 97 ILE A O 1
ATOM 759 N N . PRO A 1 98 ? 1.850 6.521 -2.236 1.00 94.19 98 PRO A N 1
ATOM 760 C CA . PRO A 1 98 ? 2.448 7.352 -3.283 1.00 94.19 98 PRO A CA 1
ATOM 761 C C . PRO A 1 98 ? 3.851 7.848 -2.922 1.00 94.19 98 PRO A C 1
ATOM 763 O O . PRO A 1 98 ? 4.728 7.908 -3.780 1.00 94.19 98 PRO A O 1
ATOM 766 N N . PHE A 1 99 ? 4.092 8.170 -1.648 1.00 95.00 99 PHE A N 1
ATOM 767 C CA . PHE A 1 99 ? 5.412 8.592 -1.183 1.00 95.00 99 PHE A CA 1
ATOM 768 C C . PHE A 1 99 ? 6.474 7.495 -1.349 1.00 95.00 99 PHE A C 1
ATOM 770 O O . PHE A 1 99 ? 7.560 7.767 -1.860 1.00 95.00 99 PHE A O 1
ATOM 777 N N . GLY A 1 100 ? 6.164 6.254 -0.959 1.00 94.31 100 GLY A N 1
ATOM 778 C CA . GLY A 1 100 ? 7.049 5.105 -1.151 1.00 94.31 100 GLY A CA 1
ATOM 779 C C . GLY A 1 100 ? 7.335 4.841 -2.628 1.00 94.31 100 GLY A C 1
ATOM 780 O O . GLY A 1 100 ? 8.493 4.637 -2.996 1.00 94.31 100 GLY A O 1
ATOM 781 N N . SER A 1 101 ? 6.306 4.956 -3.475 1.00 93.25 101 SER A N 1
ATOM 782 C CA . SER A 1 101 ? 6.458 4.881 -4.930 1.00 93.25 101 SER A CA 1
ATOM 783 C C . SER A 1 101 ? 7.421 5.951 -5.458 1.00 93.25 101 SER A C 1
ATOM 785 O O . SER A 1 101 ? 8.397 5.621 -6.126 1.00 93.25 101 SER A O 1
ATOM 787 N N . GLY A 1 102 ? 7.248 7.214 -5.054 1.00 92.25 102 GLY A N 1
ATOM 788 C CA . GLY A 1 102 ? 8.116 8.314 -5.486 1.00 92.25 102 GLY A CA 1
ATOM 789 C C . GLY A 1 102 ? 9.565 8.223 -4.983 1.00 92.25 102 GLY A C 1
ATOM 790 O O . GLY A 1 102 ? 10.490 8.671 -5.665 1.00 92.25 102 GLY A O 1
ATOM 791 N N . ILE A 1 103 ? 9.810 7.637 -3.803 1.00 94.19 103 ILE A N 1
ATOM 792 C CA . ILE A 1 103 ? 11.179 7.331 -3.349 1.00 94.19 103 ILE A CA 1
ATOM 793 C C . ILE A 1 103 ? 11.797 6.260 -4.241 1.00 94.19 103 ILE A C 1
ATOM 795 O O . ILE A 1 103 ? 12.929 6.423 -4.706 1.00 94.19 103 ILE A O 1
ATOM 799 N N . TRP A 1 104 ? 11.070 5.165 -4.458 1.00 94.88 104 TRP A N 1
ATOM 800 C CA . TRP A 1 104 ? 11.565 4.046 -5.244 1.00 94.88 104 TRP A CA 1
ATOM 801 C C . TRP A 1 104 ? 11.847 4.449 -6.683 1.00 94.88 104 TRP A C 1
ATOM 803 O O . TRP A 1 104 ? 12.894 4.090 -7.202 1.00 94.88 104 TRP A O 1
ATOM 813 N N . GLU A 1 105 ? 10.984 5.261 -7.287 1.00 91.00 105 GLU A N 1
ATOM 814 C CA . GLU A 1 105 ? 11.185 5.812 -8.623 1.00 91.00 105 GLU A CA 1
ATOM 815 C C . GLU A 1 105 ? 12.566 6.474 -8.748 1.00 91.00 105 GLU A C 1
ATOM 817 O O . GLU A 1 105 ? 13.356 6.116 -9.621 1.00 91.00 105 GLU A O 1
ATOM 822 N N . LYS A 1 106 ? 12.931 7.359 -7.811 1.00 91.94 106 LYS A N 1
ATOM 823 C CA . LYS A 1 106 ? 14.248 8.024 -7.809 1.00 91.94 106 LYS A CA 1
ATOM 824 C C . LYS A 1 106 ? 15.415 7.052 -7.641 1.00 91.94 106 LYS A C 1
ATOM 826 O O . LYS A 1 106 ? 16.486 7.282 -8.199 1.00 91.94 106 LYS A O 1
ATOM 831 N N . ILE A 1 107 ? 15.240 6.003 -6.841 1.00 90.69 107 ILE A N 1
ATOM 832 C CA . ILE A 1 107 ? 16.259 4.962 -6.651 1.00 90.69 107 ILE A CA 1
ATOM 833 C C . ILE A 1 107 ? 16.401 4.138 -7.934 1.00 90.69 107 ILE A C 1
ATOM 835 O O . ILE A 1 107 ? 17.515 3.907 -8.400 1.00 90.69 107 ILE A O 1
ATOM 839 N N . TYR A 1 108 ? 15.279 3.737 -8.525 1.00 88.88 108 TYR A N 1
ATOM 840 C CA . TYR A 1 108 ? 15.230 2.913 -9.720 1.00 88.88 108 TYR A CA 1
ATOM 841 C C . TYR A 1 108 ? 15.820 3.629 -10.931 1.00 88.88 108 TYR A C 1
ATOM 843 O O . TYR A 1 108 ? 16.606 3.024 -11.653 1.00 88.88 108 TYR A O 1
ATOM 851 N N . TYR A 1 109 ? 15.540 4.924 -11.109 1.00 86.69 109 TYR A N 1
ATOM 852 C CA . TYR A 1 109 ? 16.163 5.721 -12.168 1.00 86.69 109 TYR A CA 1
ATOM 853 C C . TYR A 1 109 ? 17.690 5.698 -12.090 1.00 86.69 109 TYR A C 1
ATOM 855 O O . TYR A 1 109 ? 18.346 5.492 -13.106 1.00 86.69 109 TYR A O 1
ATOM 863 N N . LYS A 1 110 ? 18.270 5.811 -10.890 1.00 88.56 110 LYS A N 1
ATOM 864 C CA . LYS A 1 110 ? 19.729 5.714 -10.729 1.00 88.56 110 LYS A CA 1
ATOM 865 C C . LYS A 1 110 ? 20.268 4.331 -11.093 1.00 88.56 110 LYS A C 1
ATOM 867 O O . LYS A 1 110 ? 21.320 4.234 -11.712 1.00 88.56 110 LYS A O 1
ATOM 872 N N . LEU A 1 111 ? 19.566 3.258 -10.721 1.00 85.12 111 LEU A N 1
ATOM 873 C CA . LEU A 1 111 ? 19.958 1.893 -11.101 1.00 85.12 111 LEU A CA 1
ATOM 874 C C . LEU A 1 111 ? 19.888 1.689 -12.619 1.00 85.12 111 LEU A C 1
ATOM 876 O O . LEU A 1 111 ? 20.784 1.081 -13.204 1.00 85.12 111 LEU A O 1
ATOM 880 N N . TYR A 1 112 ? 18.854 2.248 -13.245 1.00 84.38 112 TYR A N 1
ATOM 881 C CA . TYR A 1 112 ? 18.673 2.235 -14.688 1.00 84.38 112 TYR A CA 1
ATOM 882 C C . TYR A 1 112 ? 19.797 2.984 -15.417 1.00 84.38 112 TYR A C 1
ATOM 884 O O . TYR A 1 112 ? 20.370 2.450 -16.364 1.00 84.38 112 TYR A O 1
ATOM 892 N N . GLU A 1 113 ? 20.185 4.171 -14.939 1.00 85.00 113 GLU A N 1
ATOM 893 C CA . GLU A 1 113 ? 21.320 4.944 -15.472 1.00 85.00 113 GLU A CA 1
ATOM 894 C C . GLU A 1 113 ? 22.657 4.190 -15.382 1.00 85.00 113 GLU A C 1
ATOM 896 O O . GLU A 1 113 ? 23.536 4.379 -16.220 1.00 85.00 113 GLU A O 1
ATOM 901 N N . MET A 1 114 ? 22.804 3.282 -14.413 1.00 86.62 114 MET A N 1
ATOM 902 C CA . MET A 1 114 ? 23.965 2.391 -14.292 1.00 86.62 114 MET A CA 1
ATOM 903 C C . MET A 1 114 ? 23.930 1.204 -15.276 1.00 86.62 114 MET A C 1
ATOM 905 O O . MET A 1 114 ? 24.766 0.305 -15.188 1.00 86.62 114 MET A O 1
ATOM 909 N N . GLY A 1 115 ? 22.970 1.182 -16.205 1.00 81.06 115 GLY A N 1
ATOM 910 C CA . GLY A 1 115 ? 22.804 0.137 -17.215 1.00 81.06 115 GLY A CA 1
ATOM 911 C C . GLY A 1 115 ? 22.083 -1.115 -16.712 1.00 81.06 115 GLY A C 1
ATOM 912 O O . GLY A 1 115 ? 22.063 -2.124 -17.414 1.00 81.06 115 GLY A O 1
ATOM 913 N N . ASN A 1 116 ? 21.494 -1.082 -15.511 1.00 80.69 116 ASN A N 1
ATOM 914 C CA . ASN A 1 116 ? 20.781 -2.218 -14.936 1.00 80.69 116 ASN A CA 1
ATOM 915 C C . ASN A 1 116 ? 19.263 -1.995 -14.967 1.00 80.69 116 ASN A C 1
ATOM 917 O O . ASN A 1 116 ? 18.750 -1.069 -14.348 1.00 80.69 116 ASN A O 1
ATOM 921 N N . ASN A 1 117 ? 18.531 -2.889 -15.634 1.00 82.62 117 ASN A N 1
ATOM 922 C CA . ASN A 1 117 ? 17.077 -2.805 -15.776 1.00 82.62 117 ASN A CA 1
ATOM 923 C C . ASN A 1 117 ? 16.378 -4.067 -15.236 1.00 82.62 117 ASN A C 1
ATOM 925 O O . ASN A 1 117 ? 15.557 -4.680 -15.913 1.00 82.62 117 ASN A O 1
ATOM 929 N N . ALA A 1 118 ? 16.741 -4.480 -14.018 1.00 77.62 118 ALA A N 1
ATOM 930 C CA . ALA A 1 118 ? 16.329 -5.752 -13.410 1.00 77.62 118 ALA A CA 1
ATOM 931 C C . ALA A 1 118 ? 14.807 -5.969 -13.279 1.00 77.62 118 ALA A C 1
ATOM 933 O O . ALA A 1 118 ? 14.374 -7.112 -13.154 1.00 77.62 118 ALA A O 1
ATOM 934 N N . PHE A 1 119 ? 14.000 -4.902 -13.291 1.00 83.12 119 PHE A N 1
ATOM 935 C CA . PHE A 1 119 ? 12.541 -4.981 -13.144 1.00 83.12 119 PHE A CA 1
ATOM 936 C C . PHE A 1 119 ? 11.774 -4.713 -14.443 1.00 83.12 119 PHE A C 1
ATOM 938 O O . PHE A 1 119 ? 10.545 -4.624 -14.417 1.00 83.12 119 PHE A O 1
ATOM 945 N N . TYR A 1 120 ? 12.476 -4.586 -15.569 1.00 85.00 120 TYR A N 1
ATOM 946 C CA . TYR A 1 120 ? 11.837 -4.448 -16.866 1.00 85.00 120 TYR A CA 1
ATOM 947 C C . TYR A 1 120 ? 11.350 -5.791 -17.382 1.00 85.00 120 TYR A C 1
ATOM 949 O O . TYR A 1 120 ? 12.089 -6.775 -17.425 1.00 85.00 120 TYR A O 1
ATOM 957 N N . ILE A 1 121 ? 10.100 -5.802 -17.819 1.00 83.25 121 ILE A N 1
ATOM 958 C CA . ILE A 1 121 ? 9.481 -6.946 -18.469 1.00 83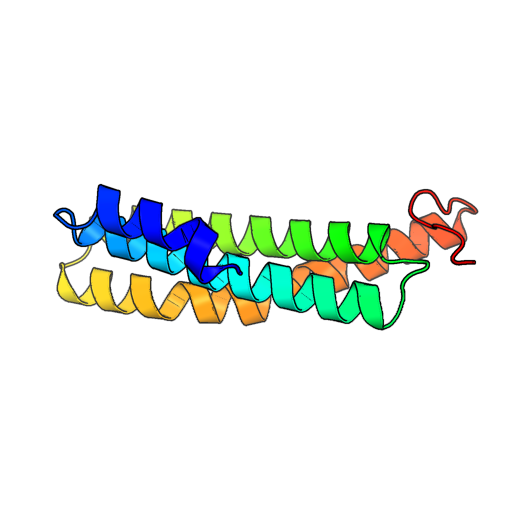.25 121 ILE A CA 1
ATOM 959 C C . ILE A 1 121 ? 9.048 -6.456 -19.840 1.00 83.25 121 ILE A C 1
ATOM 961 O O . ILE A 1 121 ? 8.215 -5.563 -19.930 1.00 83.25 121 ILE A O 1
ATOM 965 N N . ALA A 1 122 ? 9.613 -7.011 -20.910 1.00 79.56 122 ALA A N 1
ATOM 966 C CA . ALA A 1 122 ? 9.159 -6.672 -22.252 1.00 79.56 122 ALA A CA 1
ATOM 967 C C . ALA A 1 122 ? 7.699 -7.119 -22.406 1.00 79.56 122 ALA A C 1
ATOM 969 O O . ALA A 1 122 ? 7.408 -8.316 -22.353 1.00 79.56 122 ALA A O 1
ATOM 970 N N . SER A 1 123 ? 6.781 -6.164 -22.551 1.00 71.25 123 SER A N 1
ATOM 971 C CA . SER A 1 123 ? 5.419 -6.481 -22.975 1.00 71.25 123 SER A CA 1
ATOM 972 C C . SER A 1 123 ? 5.411 -6.848 -24.469 1.00 71.25 123 SER A C 1
ATOM 974 O O . SER A 1 123 ? 6.185 -6.261 -25.231 1.00 71.25 123 SER A O 1
ATOM 976 N N . PRO A 1 124 ? 4.611 -7.855 -24.870 1.00 59.44 124 PRO A N 1
ATOM 977 C CA . PRO A 1 124 ? 4.418 -8.213 -26.272 1.00 59.44 124 PRO A CA 1
ATOM 978 C C . PRO A 1 124 ? 3.738 -7.110 -27.089 1.00 59.44 124 PRO A C 1
ATOM 980 O O . PRO A 1 124 ? 2.928 -6.351 -26.509 1.00 59.44 124 PRO A O 1
#